Protein AF-H0SXW2-F1 (afdb_monomer_lite)

Radius of gyration: 20.64 Å; chains: 1; bounding box: 43×17×63 Å

pLDDT: mean 90.69, std 11.7, range [53.94, 98.5]

Sequence (58 aa):
MGVPFRQMHSWDYSGPYHGYDGFAIFARDMDMAINSPVWKMTKAPWKQAPQPLLQAAE

Foldseek 3Di:
DLDFDADPPCRVVWDDCDDPVNVVRVVVSVCCRPVPPVSVVPDDVVVVDDDPPPPDDD

Secondary structure (DSSP, 8-state):
-------TTTGGG----SHHHHHHHHHHHHHHHHH-GGGGGSS-GGGTSPPP------

Structure (mmCIF, N/CA/C/O backbone):
data_AF-H0SXW2-F1
#
_entry.id   AF-H0SXW2-F1
#
loop_
_atom_site.group_PDB
_atom_site.id
_atom_site.type_symbol
_atom_site.label_atom_id
_atom_site.label_alt_id
_atom_si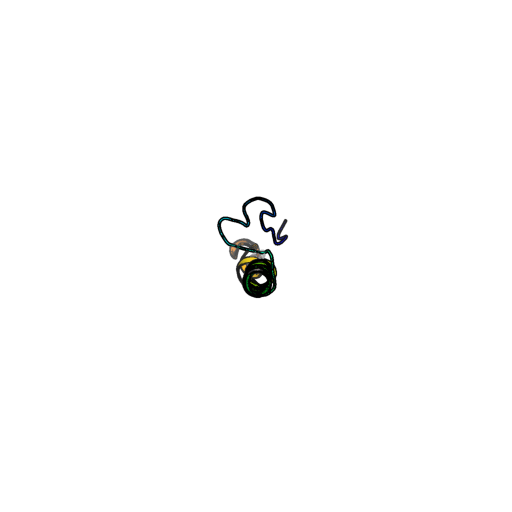te.label_comp_id
_atom_site.label_asym_id
_atom_site.label_entity_id
_atom_site.label_seq_id
_atom_site.pdbx_PDB_ins_code
_atom_site.Cartn_x
_atom_site.Cartn_y
_atom_site.Cartn_z
_atom_site.occupancy
_atom_site.B_iso_or_equiv
_atom_site.auth_seq_id
_atom_site.auth_comp_id
_atom_site.auth_asym_id
_atom_site.auth_atom_id
_atom_site.pdbx_PDB_model_num
ATOM 1 N N . MET A 1 1 ? -12.138 7.174 9.874 1.00 88.00 1 MET A N 1
ATOM 2 C CA . MET A 1 1 ? -12.625 7.071 8.481 1.00 88.00 1 MET A CA 1
ATOM 3 C C . MET A 1 1 ? -12.418 5.676 7.902 1.00 88.00 1 MET A C 1
ATOM 5 O O . MET A 1 1 ? -13.307 5.240 7.197 1.00 88.00 1 MET A O 1
ATOM 9 N N . GLY A 1 2 ? -11.347 4.940 8.243 1.00 92.56 2 GLY A N 1
ATOM 10 C CA . GLY A 1 2 ? -11.262 3.501 7.929 1.00 92.56 2 GLY A CA 1
ATOM 11 C C . GLY A 1 2 ? -11.205 3.184 6.432 1.00 92.56 2 GLY A C 1
ATOM 12 O O . GLY A 1 2 ? -11.684 2.137 6.020 1.00 92.56 2 GLY A O 1
ATOM 13 N N . VAL A 1 3 ? -10.671 4.111 5.635 1.00 95.31 3 VAL A N 1
ATOM 14 C CA . VAL A 1 3 ? -10.552 3.980 4.183 1.00 95.31 3 VAL A CA 1
ATOM 15 C C . VAL A 1 3 ? -9.094 3.648 3.849 1.00 95.31 3 VAL A C 1
ATOM 17 O O . VAL A 1 3 ? -8.217 4.404 4.277 1.00 95.31 3 VAL A O 1
ATOM 20 N N . PRO A 1 4 ? -8.819 2.557 3.112 1.00 96.31 4 PRO A N 1
ATOM 21 C CA . PRO A 1 4 ? -7.490 2.266 2.584 1.00 96.31 4 PRO A CA 1
ATOM 22 C C . PRO A 1 4 ? -6.930 3.409 1.739 1.00 96.31 4 PRO A C 1
ATOM 24 O O . PRO A 1 4 ? -7.651 4.013 0.948 1.00 96.31 4 PRO A O 1
ATOM 27 N N . PHE A 1 5 ? -5.637 3.697 1.893 1.00 97.12 5 PHE A N 1
ATOM 28 C CA . PHE A 1 5 ? -4.971 4.790 1.188 1.00 97.12 5 PHE A CA 1
ATOM 29 C C . PHE A 1 5 ? -3.536 4.406 0.812 1.00 97.12 5 PHE A C 1
ATOM 31 O O . PHE A 1 5 ? -2.814 3.849 1.638 1.00 97.12 5 PHE A O 1
ATOM 38 N N . ARG A 1 6 ? -3.131 4.724 -0.424 1.00 97.75 6 ARG A N 1
ATOM 39 C CA . ARG A 1 6 ? -1.755 4.602 -0.934 1.00 97.75 6 ARG A CA 1
ATOM 40 C C . ARG A 1 6 ? -1.362 5.891 -1.651 1.00 97.75 6 ARG A C 1
ATOM 42 O O . ARG A 1 6 ? -2.160 6.446 -2.412 1.00 97.75 6 ARG A O 1
ATOM 49 N N . GLN A 1 7 ? -0.136 6.363 -1.445 1.00 98.00 7 GLN A N 1
ATOM 50 C CA . GLN A 1 7 ? 0.366 7.566 -2.104 1.00 98.00 7 GLN A CA 1
ATOM 51 C C . GLN A 1 7 ? 0.723 7.288 -3.569 1.00 98.00 7 GLN A C 1
ATOM 53 O O . GLN A 1 7 ? 1.755 6.696 -3.885 1.00 98.00 7 GLN A O 1
ATOM 58 N N . MET A 1 8 ? -0.093 7.817 -4.482 1.00 97.94 8 MET A N 1
ATOM 59 C CA . MET A 1 8 ? 0.089 7.667 -5.931 1.00 97.94 8 MET A CA 1
ATOM 60 C C . MET A 1 8 ? 1.044 8.702 -6.560 1.00 97.94 8 MET A C 1
ATOM 62 O O . MET A 1 8 ? 0.892 9.054 -7.722 1.00 97.94 8 MET A O 1
ATOM 66 N N . HIS A 1 9 ? 2.033 9.189 -5.815 1.00 97.56 9 HIS A N 1
ATOM 67 C CA . HIS A 1 9 ? 3.114 10.011 -6.383 1.00 97.56 9 HIS A CA 1
ATOM 68 C C . HIS A 1 9 ? 4.481 9.404 -6.071 1.00 97.56 9 HIS A C 1
ATOM 70 O O . HIS A 1 9 ? 5.329 9.274 -6.943 1.00 97.56 9 HIS A O 1
ATOM 76 N N . SER A 1 10 ? 4.681 9.011 -4.815 1.00 97.25 10 SER A N 1
ATOM 77 C CA . SER A 1 10 ? 5.918 8.405 -4.308 1.00 97.25 10 SER A CA 1
ATOM 78 C C . SER A 1 10 ? 5.860 6.874 -4.244 1.00 97.25 10 SER A C 1
ATOM 80 O O . SER A 1 10 ? 6.826 6.247 -3.816 1.00 97.25 10 SER A O 1
ATOM 82 N N . TRP A 1 11 ? 4.697 6.289 -4.552 1.00 97.94 11 TRP A N 1
ATOM 83 C CA . TRP A 1 11 ? 4.389 4.869 -4.369 1.00 97.94 11 TRP A CA 1
ATOM 84 C C . TRP A 1 11 ? 4.492 4.392 -2.915 1.00 97.94 11 TRP A C 1
ATOM 86 O O . TRP A 1 11 ? 4.693 3.206 -2.676 1.00 97.94 11 TRP A O 1
ATOM 96 N N . ASP A 1 12 ? 4.315 5.278 -1.926 1.00 97.25 12 ASP A N 1
ATOM 97 C CA . ASP A 1 12 ? 4.716 5.074 -0.515 1.00 97.25 12 ASP A CA 1
ATOM 98 C C . ASP A 1 12 ? 6.084 4.391 -0.399 1.00 97.25 12 ASP A C 1
ATOM 100 O O . ASP A 1 12 ? 6.242 3.392 0.299 1.00 97.25 12 ASP A O 1
ATOM 104 N N . TYR A 1 13 ? 7.071 4.912 -1.131 1.00 97.50 13 TYR A N 1
ATOM 105 C CA . TYR A 1 13 ? 8.452 4.421 -1.098 1.00 97.50 13 TYR A CA 1
ATOM 106 C C . TYR A 1 13 ? 8.626 2.974 -1.606 1.00 97.50 13 TYR A C 1
ATOM 108 O O . TYR A 1 13 ? 9.636 2.332 -1.325 1.00 97.50 13 TYR A O 1
ATOM 116 N N . SER A 1 14 ? 7.651 2.469 -2.369 1.00 97.44 14 SER A N 1
ATOM 117 C CA . SER A 1 14 ? 7.706 1.197 -3.099 1.00 97.44 14 SER A CA 1
ATOM 118 C C . SER A 1 14 ? 8.052 1.430 -4.585 1.00 97.44 14 SER A C 1
ATOM 120 O O . SER A 1 14 ? 8.751 2.381 -4.933 1.00 97.44 14 SER A O 1
ATOM 122 N N . GLY A 1 15 ? 7.541 0.584 -5.484 1.00 95.50 15 GLY A N 1
ATOM 123 C CA . GLY A 1 15 ? 7.725 0.661 -6.933 1.00 95.50 15 GLY A CA 1
ATOM 124 C C . GLY A 1 15 ? 8.900 -0.179 -7.457 1.00 95.50 15 GLY A C 1
ATOM 125 O O . GLY A 1 15 ? 9.572 -0.856 -6.677 1.00 95.50 15 GLY A O 1
ATOM 126 N N . PRO A 1 16 ? 9.147 -0.158 -8.783 1.00 97.25 16 PRO A N 1
ATOM 127 C CA . PRO A 1 16 ? 8.439 0.618 -9.811 1.00 97.25 16 PRO A CA 1
ATOM 128 C C . PRO A 1 16 ? 7.029 0.079 -10.103 1.00 97.25 16 PRO A C 1
ATOM 130 O O . PRO A 1 16 ? 6.765 -1.101 -9.923 1.00 97.25 16 PRO A O 1
ATOM 133 N N . TYR A 1 17 ? 6.119 0.941 -10.569 1.00 98.06 17 TYR A N 1
ATOM 134 C CA . TYR A 1 17 ? 4.756 0.541 -10.972 1.00 98.06 17 TYR A CA 1
ATOM 135 C C . TYR A 1 17 ? 4.566 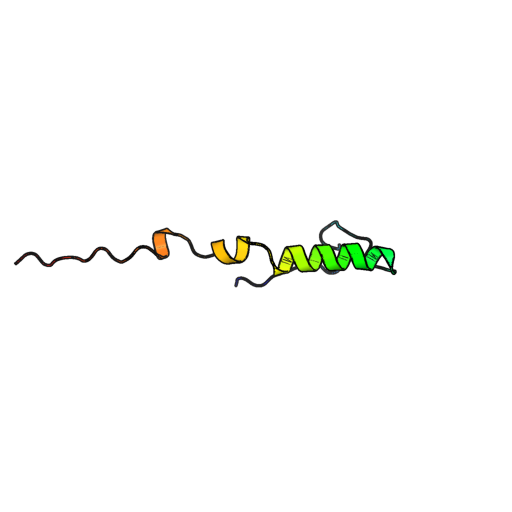0.421 -12.485 1.00 98.06 17 TYR A C 1
ATOM 137 O O . TYR A 1 17 ? 3.582 -0.153 -12.941 1.00 98.06 17 TYR A O 1
ATOM 145 N N . HIS A 1 18 ? 5.481 0.976 -13.277 1.00 98.44 18 HIS A N 1
ATOM 146 C CA . HIS A 1 18 ? 5.375 0.930 -14.730 1.00 98.44 18 HIS A CA 1
ATOM 147 C C . HIS A 1 18 ? 5.841 -0.412 -15.300 1.00 98.44 18 HIS A C 1
ATOM 149 O O . HIS A 1 18 ? 6.783 -1.024 -14.798 1.00 98.44 18 HIS A O 1
ATOM 155 N N . GLY A 1 19 ? 5.215 -0.806 -16.411 1.00 98.00 19 GLY A N 1
ATOM 156 C CA . GLY A 1 19 ? 5.540 -2.026 -17.144 1.00 98.00 19 GLY A CA 1
ATOM 157 C C . GLY A 1 19 ? 4.940 -3.289 -16.527 1.00 98.00 19 GLY A C 1
ATOM 158 O O . GLY A 1 19 ? 4.293 -3.256 -15.482 1.00 98.00 19 GLY A O 1
ATOM 159 N N . TYR A 1 20 ? 5.158 -4.415 -17.203 1.00 97.81 20 TYR A N 1
ATOM 160 C CA . TYR A 1 20 ? 4.624 -5.711 -16.783 1.00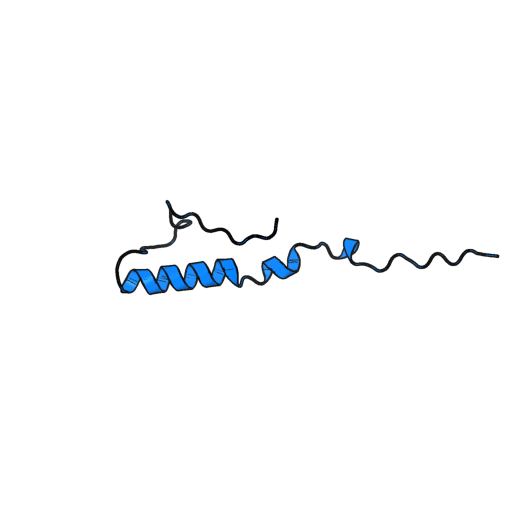 97.81 20 TYR A CA 1
ATOM 161 C C . TYR A 1 20 ? 5.174 -6.147 -15.421 1.00 97.81 20 TYR A C 1
ATOM 163 O O . TYR A 1 20 ? 4.403 -6.550 -14.554 1.00 97.81 20 TYR A O 1
ATOM 171 N N . ASP A 1 21 ? 6.477 -5.971 -15.195 1.00 97.31 21 ASP A N 1
ATOM 172 C CA . ASP A 1 21 ? 7.113 -6.327 -13.922 1.00 97.31 21 ASP A CA 1
ATOM 173 C C . ASP A 1 21 ? 6.629 -5.428 -12.771 1.00 97.31 21 ASP A C 1
ATOM 175 O O . ASP A 1 21 ? 6.403 -5.897 -11.654 1.00 97.31 21 ASP A O 1
ATOM 179 N N . GLY A 1 22 ? 6.395 -4.139 -13.048 1.00 98.12 22 GLY A N 1
ATOM 180 C CA . GLY A 1 22 ? 5.895 -3.184 -12.058 1.00 98.12 22 GLY A CA 1
ATOM 181 C C . GLY A 1 22 ? 4.451 -3.444 -11.626 1.00 98.12 22 GLY A C 1
ATOM 182 O O . GLY A 1 22 ? 4.073 -3.127 -10.495 1.00 98.12 22 GLY A O 1
ATOM 183 N N . PHE A 1 23 ? 3.648 -4.089 -12.478 1.00 98.25 23 PHE A N 1
ATOM 184 C CA . PHE A 1 23 ? 2.2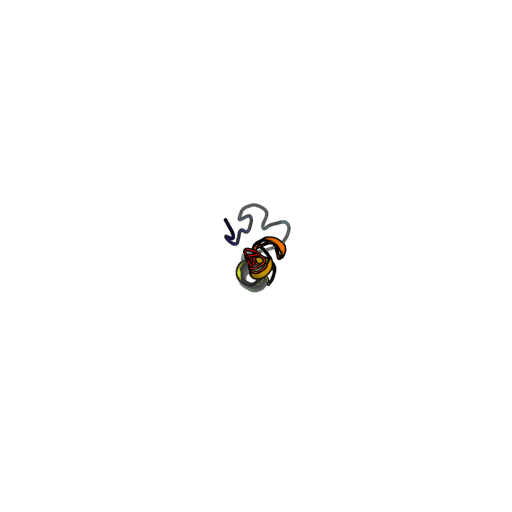66 -4.427 -12.145 1.00 98.25 23 PHE A CA 1
ATOM 185 C C . PHE A 1 23 ? 2.169 -5.413 -10.975 1.00 98.25 23 PHE A C 1
ATOM 187 O O . PHE A 1 23 ? 1.283 -5.270 -10.133 1.00 98.25 23 PHE A O 1
ATOM 194 N N . ALA A 1 24 ? 3.099 -6.368 -10.864 1.00 98.38 24 ALA A N 1
ATOM 195 C CA . ALA A 1 24 ? 3.128 -7.294 -9.732 1.00 98.38 24 ALA A CA 1
ATOM 196 C C . ALA A 1 24 ? 3.336 -6.555 -8.395 1.00 98.38 24 ALA A C 1
ATOM 198 O O . ALA A 1 24 ? 2.691 -6.875 -7.395 1.00 98.38 24 ALA A O 1
ATOM 199 N N . ILE A 1 25 ? 4.193 -5.527 -8.389 1.00 98.25 25 ILE A N 1
ATOM 200 C CA . ILE A 1 25 ? 4.463 -4.688 -7.212 1.00 98.25 25 ILE A CA 1
ATOM 201 C C . ILE A 1 25 ? 3.245 -3.820 -6.882 1.00 98.25 25 ILE A C 1
ATOM 203 O O . ILE A 1 25 ? 2.815 -3.781 -5.731 1.00 98.25 25 ILE A O 1
ATOM 207 N N . PHE A 1 26 ? 2.644 -3.184 -7.890 1.00 98.50 26 PHE A N 1
ATOM 208 C CA . PHE A 1 26 ? 1.404 -2.425 -7.724 1.00 98.50 26 PHE A CA 1
ATOM 209 C C . PHE A 1 26 ? 0.287 -3.290 -7.120 1.00 98.50 26 PHE A C 1
ATOM 211 O O . PHE A 1 26 ? -0.317 -2.901 -6.122 1.00 98.50 26 PHE A O 1
ATOM 218 N N . ALA A 1 27 ? 0.041 -4.479 -7.678 1.00 98.38 27 ALA A N 1
ATOM 219 C CA . ALA A 1 27 ? -1.017 -5.375 -7.217 1.00 98.38 27 ALA A CA 1
ATOM 220 C C . ALA A 1 27 ? -0.797 -5.823 -5.764 1.00 98.38 27 ALA A C 1
ATOM 222 O O . ALA A 1 27 ? -1.718 -5.732 -4.951 1.00 98.38 27 ALA A O 1
ATOM 223 N N . ARG A 1 28 ? 0.435 -6.227 -5.419 1.00 98.31 28 ARG A N 1
ATOM 224 C CA . ARG A 1 28 ? 0.833 -6.560 -4.041 1.00 98.31 28 ARG A CA 1
ATOM 225 C C . ARG A 1 28 ? 0.537 -5.412 -3.078 1.00 98.31 28 ARG A C 1
ATOM 227 O O . ARG A 1 28 ? 0.028 -5.621 -1.980 1.00 98.31 28 ARG A O 1
ATOM 234 N N . ASP A 1 29 ? 0.871 -4.196 -3.481 1.00 98.38 29 ASP A N 1
ATOM 235 C CA . ASP A 1 29 ? 0.769 -3.028 -2.619 1.00 98.38 29 ASP A CA 1
ATOM 236 C C . ASP A 1 29 ? -0.675 -2.549 -2.430 1.00 98.38 29 ASP A C 1
ATOM 238 O O . ASP A 1 29 ? -1.022 -2.064 -1.349 1.00 98.38 29 ASP A O 1
ATOM 242 N N . MET A 1 30 ? -1.521 -2.697 -3.454 1.00 98.31 30 MET A N 1
ATOM 243 C CA . MET A 1 30 ? -2.958 -2.441 -3.335 1.00 98.31 30 MET A CA 1
ATOM 244 C C . MET A 1 30 ? -3.636 -3.488 -2.450 1.00 98.31 30 MET A C 1
ATOM 246 O O . MET A 1 30 ? -4.438 -3.123 -1.590 1.00 98.31 30 MET A O 1
ATOM 250 N N . ASP A 1 31 ? -3.283 -4.767 -2.610 1.00 98.44 31 ASP A N 1
ATOM 251 C CA . ASP A 1 31 ? -3.791 -5.852 -1.766 1.00 98.44 31 ASP A CA 1
ATOM 252 C C . ASP A 1 31 ? -3.454 -5.613 -0.289 1.00 98.44 31 ASP A C 1
ATOM 254 O O . ASP A 1 31 ? -4.347 -5.605 0.560 1.00 98.44 31 ASP A O 1
ATOM 258 N N . MET A 1 32 ? -2.192 -5.293 0.009 1.00 97.94 32 MET A N 1
ATOM 259 C CA . MET A 1 32 ? -1.748 -4.985 1.368 1.00 97.94 32 MET A CA 1
ATOM 260 C C . MET A 1 32 ? -2.546 -3.835 1.992 1.00 97.94 32 MET A C 1
ATOM 262 O O . MET A 1 32 ? -2.932 -3.914 3.158 1.00 97.94 32 MET A O 1
ATOM 266 N N . ALA A 1 33 ? -2.815 -2.771 1.231 1.00 97.38 33 ALA A N 1
ATOM 267 C CA . ALA A 1 33 ? -3.580 -1.633 1.726 1.00 97.38 33 ALA A CA 1
ATOM 268 C C . ALA A 1 33 ? -5.055 -1.986 1.960 1.00 97.38 33 ALA A C 1
ATOM 270 O O . ALA A 1 33 ? -5.604 -1.661 3.012 1.00 97.38 33 ALA A O 1
ATOM 271 N N . ILE A 1 34 ? -5.702 -2.653 1.002 1.00 97.62 34 ILE A N 1
ATOM 272 C CA . ILE A 1 34 ? -7.146 -2.930 1.033 1.00 97.62 34 ILE A CA 1
ATOM 273 C C . ILE A 1 34 ? -7.478 -4.032 2.042 1.00 97.62 34 ILE A C 1
ATOM 275 O O . ILE A 1 34 ? -8.415 -3.888 2.827 1.00 97.62 34 ILE A O 1
ATOM 279 N N . ASN A 1 35 ? -6.686 -5.103 2.068 1.00 97.69 35 ASN A N 1
ATOM 280 C CA . ASN A 1 35 ? -6.986 -6.319 2.822 1.00 97.69 35 ASN A CA 1
ATOM 281 C C . ASN A 1 35 ? -6.262 -6.410 4.175 1.00 97.69 35 ASN A C 1
ATOM 283 O O . ASN A 1 35 ? -6.345 -7.437 4.851 1.00 97.69 35 ASN A O 1
ATOM 287 N N . SER A 1 36 ? -5.589 -5.341 4.618 1.00 97.38 36 SER A N 1
ATOM 288 C CA . SER A 1 36 ? -4.900 -5.328 5.912 1.00 97.38 36 SER A CA 1
ATOM 289 C C . SER A 1 36 ? -5.841 -5.675 7.081 1.00 97.38 36 SER A C 1
ATOM 291 O O . SER A 1 36 ? -6.929 -5.102 7.211 1.00 97.38 36 SER A O 1
ATOM 293 N N . PRO A 1 37 ? -5.429 -6.550 8.019 1.00 96.75 37 PRO A N 1
ATOM 294 C CA . PRO A 1 37 ? -6.241 -6.876 9.188 1.00 96.75 37 PRO A CA 1
ATOM 295 C C . PRO A 1 37 ? -6.453 -5.671 10.117 1.00 96.75 37 PRO A C 1
ATOM 297 O O . PRO A 1 37 ? -7.392 -5.682 10.917 1.00 96.75 37 PRO A O 1
ATOM 300 N N . VAL A 1 38 ? -5.635 -4.614 9.994 1.00 95.00 38 VAL A N 1
ATOM 301 C CA . VAL A 1 38 ? -5.733 -3.392 10.809 1.00 95.00 38 VAL A CA 1
ATOM 302 C C . VAL A 1 38 ? -7.117 -2.743 10.723 1.00 95.00 38 VAL A C 1
ATOM 304 O O 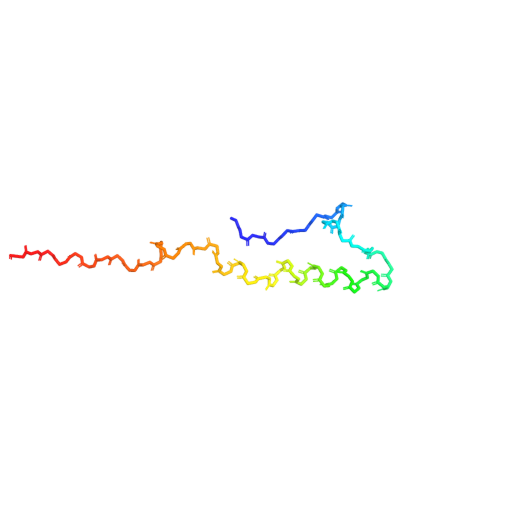. VAL A 1 38 ? -7.592 -2.168 11.703 1.00 95.00 38 VAL A O 1
ATOM 307 N N . TRP A 1 39 ? -7.823 -2.897 9.597 1.00 95.44 39 TRP A N 1
ATOM 308 C CA . TRP A 1 39 ? -9.161 -2.330 9.408 1.00 95.44 39 TRP A CA 1
ATOM 309 C C . TRP A 1 39 ? -10.176 -2.868 10.422 1.00 95.44 39 TRP A C 1
ATOM 311 O O . TRP A 1 39 ? -11.039 -2.123 10.897 1.00 95.44 39 TRP A O 1
ATOM 321 N N . LYS A 1 40 ? -10.014 -4.129 10.842 1.00 93.12 40 LYS A N 1
ATOM 322 C CA . LYS A 1 40 ? -10.844 -4.773 11.874 1.00 93.12 40 LYS A CA 1
ATOM 323 C C . LYS A 1 40 ? -10.492 -4.313 13.294 1.00 93.12 40 LYS A C 1
ATOM 325 O O . LYS A 1 40 ? -11.267 -4.546 14.215 1.00 93.12 40 LYS A O 1
ATOM 330 N N . MET A 1 41 ? -9.360 -3.629 13.471 1.00 93.75 41 MET A N 1
ATOM 331 C CA . MET A 1 41 ? -8.832 -3.179 14.766 1.00 93.75 41 MET A CA 1
ATOM 332 C C . MET A 1 41 ? -9.092 -1.691 15.042 1.00 93.75 41 MET A C 1
ATOM 334 O O . MET A 1 41 ? -8.671 -1.157 16.062 1.00 93.75 41 MET A O 1
ATOM 338 N N . THR A 1 42 ? -9.804 -0.999 14.149 1.00 91.88 42 THR A N 1
ATOM 339 C CA . THR A 1 42 ? -10.066 0.448 14.265 1.00 91.88 42 THR A CA 1
ATOM 340 C C . THR A 1 42 ? -10.945 0.827 15.464 1.00 91.88 42 THR A C 1
ATOM 342 O O . THR A 1 42 ? -10.908 1.970 15.922 1.00 91.88 42 THR A O 1
ATOM 345 N N . LYS A 1 43 ? -11.744 -0.112 15.989 1.00 90.50 43 LYS A N 1
ATOM 346 C CA . LYS A 1 43 ? -12.599 0.092 17.166 1.00 90.50 43 LYS A CA 1
ATOM 347 C C . LYS A 1 43 ? -11.895 -0.408 18.423 1.00 90.50 43 LYS A C 1
ATOM 349 O O . LYS A 1 43 ? -11.628 -1.597 18.546 1.00 90.50 43 LYS A O 1
ATOM 354 N N . ALA A 1 44 ? -11.687 0.484 19.387 1.00 91.56 44 ALA A N 1
ATOM 355 C CA . ALA A 1 44 ? -11.090 0.124 20.665 1.00 91.56 44 ALA A CA 1
ATOM 356 C C . ALA A 1 44 ? -11.969 -0.860 21.472 1.00 91.56 44 ALA A C 1
ATOM 358 O O . ALA A 1 44 ? -13.188 -0.665 21.533 1.00 91.56 44 ALA A O 1
ATOM 359 N N . PRO A 1 45 ? -11.380 -1.869 22.140 1.00 90.12 45 PRO A N 1
ATOM 360 C CA . PRO A 1 45 ? -12.130 -2.927 22.824 1.00 90.12 45 PRO A CA 1
ATOM 361 C C . PRO A 1 45 ? -12.969 -2.413 24.003 1.00 90.12 45 PRO A C 1
ATOM 363 O O . PRO A 1 45 ? -14.083 -2.880 24.215 1.00 90.12 45 PRO A O 1
ATOM 366 N N . TRP A 1 46 ? -12.515 -1.379 24.718 1.00 87.25 46 TRP A N 1
ATOM 367 C CA . TRP A 1 46 ? -13.279 -0.776 25.823 1.00 87.25 46 TRP A CA 1
ATOM 368 C C . TRP A 1 46 ? -14.546 -0.037 25.371 1.00 87.25 46 TRP A C 1
ATOM 370 O O . TRP A 1 46 ? -15.410 0.250 26.190 1.00 87.25 46 TRP A O 1
ATOM 380 N N . LYS A 1 47 ? -14.687 0.257 24.072 1.00 86.88 47 LYS A N 1
ATOM 381 C CA . LYS A 1 47 ? -15.933 0.788 23.494 1.00 86.88 47 LYS A CA 1
ATOM 382 C C . LYS A 1 47 ? -16.893 -0.315 23.027 1.00 86.88 47 LYS A C 1
ATOM 384 O O . LYS A 1 47 ? -17.995 0.003 22.598 1.00 86.88 47 LYS A O 1
ATOM 389 N N . GLN A 1 48 ? -16.466 -1.580 23.059 1.00 77.19 48 GLN A N 1
ATOM 390 C CA . GLN A 1 48 ? -17.267 -2.752 22.683 1.00 77.19 48 GLN A CA 1
ATOM 391 C C . GLN A 1 48 ? -17.762 -3.541 23.901 1.00 77.19 48 GLN A C 1
ATOM 393 O O . GLN A 1 48 ? -18.595 -4.430 23.742 1.00 77.19 48 GLN A O 1
ATOM 398 N N . ALA A 1 49 ? -17.250 -3.241 25.100 1.00 75.06 49 ALA A N 1
ATOM 399 C CA . ALA A 1 49 ? -17.693 -3.893 26.321 1.00 75.06 49 ALA A CA 1
ATOM 400 C C . ALA A 1 49 ? -19.208 -3.674 26.511 1.00 75.06 49 ALA A C 1
ATOM 402 O O . ALA A 1 49 ? -19.673 -2.539 26.352 1.00 75.06 49 ALA A O 1
ATOM 403 N N . PRO A 1 50 ? -19.979 -4.728 26.845 1.00 71.44 50 PRO A N 1
ATOM 404 C CA . PRO A 1 50 ? -21.358 -4.549 27.266 1.00 71.44 50 PRO A CA 1
ATOM 405 C C . PRO A 1 50 ? -21.375 -3.561 28.430 1.00 71.44 50 PRO A C 1
ATOM 407 O O . PRO A 1 50 ? -20.534 -3.648 29.329 1.00 71.44 50 PRO A O 1
ATOM 410 N N . GLN A 1 51 ? -22.306 -2.607 28.399 1.00 67.31 51 GLN A N 1
ATOM 411 C CA . GLN A 1 51 ? -22.514 -1.732 29.546 1.00 67.31 51 GLN A CA 1
ATOM 412 C C . GLN A 1 51 ? -22.749 -2.624 30.771 1.00 67.31 51 GLN A C 1
ATOM 414 O O . GLN A 1 51 ? -23.554 -3.556 30.670 1.00 67.31 51 GLN A O 1
ATOM 419 N N . PRO A 1 52 ? -22.044 -2.399 31.895 1.00 68.81 52 PRO A N 1
ATOM 420 C CA . PRO A 1 52 ? -22.319 -3.151 33.104 1.00 68.81 52 PRO A CA 1
ATOM 421 C C . PRO A 1 52 ? -23.801 -2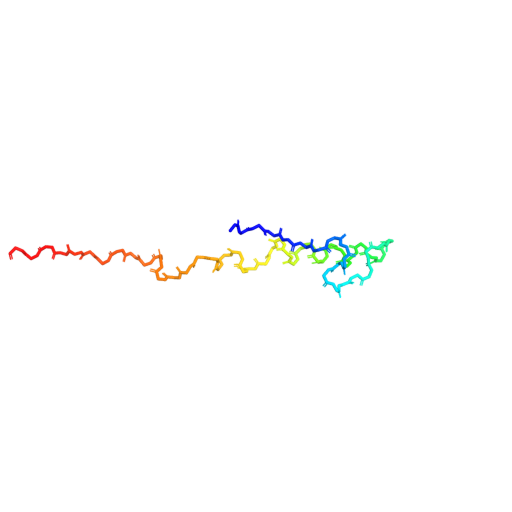.974 33.427 1.00 68.81 52 PRO A C 1
ATOM 423 O O . PRO A 1 52 ? -24.292 -1.848 33.515 1.00 68.81 52 PRO A O 1
ATOM 426 N N . LEU A 1 53 ? -24.517 -4.096 33.513 1.00 65.44 53 LEU A N 1
ATOM 427 C CA . LEU A 1 53 ? -25.934 -4.124 33.837 1.00 65.44 53 LEU A CA 1
ATOM 428 C C . LEU A 1 53 ? -26.050 -3.617 35.275 1.00 65.44 53 LEU A C 1
ATOM 430 O O . LEU A 1 53 ? -25.769 -4.348 36.222 1.00 65.44 53 LEU A O 1
ATOM 434 N N . LEU A 1 54 ? -26.353 -2.330 35.435 1.00 70.44 54 LEU A N 1
ATOM 435 C CA . LEU A 1 54 ? -26.604 -1.740 36.740 1.00 70.44 54 LEU A CA 1
ATOM 436 C C . LEU A 1 54 ? -27.915 -2.346 37.242 1.00 70.44 54 LEU A C 1
ATOM 438 O O . LEU A 1 54 ? -28.998 -1.890 36.882 1.00 70.44 54 LEU A O 1
ATOM 442 N N . GLN A 1 55 ? -27.817 -3.419 38.025 1.00 68.31 55 GLN A N 1
ATOM 443 C CA . GLN A 1 55 ? -28.929 -3.867 38.847 1.00 68.31 55 GLN A CA 1
ATOM 444 C C . GLN A 1 55 ? -29.192 -2.753 39.856 1.00 68.31 55 GLN A C 1
ATOM 446 O O . GLN A 1 55 ? -28.376 -2.498 40.742 1.00 68.31 55 GLN A O 1
ATOM 451 N N . ALA A 1 56 ? -30.300 -2.040 39.655 1.00 63.88 56 ALA A N 1
ATOM 452 C CA . ALA A 1 56 ? -30.840 -1.159 40.671 1.00 63.88 56 ALA A CA 1
ATOM 453 C C . ALA A 1 56 ? -31.080 -2.018 41.918 1.00 63.88 56 ALA A C 1
ATOM 455 O O . ALA A 1 56 ? -31.814 -3.003 41.854 1.00 63.88 56 ALA A O 1
ATOM 456 N N . ALA A 1 57 ? -30.383 -1.696 43.004 1.00 64.50 57 ALA A N 1
ATOM 457 C CA . ALA A 1 57 ? -30.665 -2.282 44.299 1.00 64.50 57 ALA A CA 1
ATOM 458 C C . ALA A 1 57 ? -32.021 -1.734 44.762 1.00 64.50 57 ALA A C 1
ATOM 460 O O . ALA A 1 57 ? -32.160 -0.520 44.927 1.00 64.50 57 ALA A O 1
ATOM 461 N N . GLU A 1 58 ? -33.004 -2.624 44.882 1.00 53.94 58 GLU A N 1
ATOM 462 C CA . GLU A 1 58 ? -34.204 -2.410 45.700 1.00 53.94 58 GLU A CA 1
ATOM 463 C C . GLU A 1 58 ? -33.858 -2.524 47.189 1.00 53.94 58 GLU A C 1
ATOM 465 O O . GLU A 1 58 ? -32.989 -3.362 47.536 1.00 53.94 58 GLU A O 1
#